Protein AF-A0A2E3WXM1-F1 (afdb_monomer_lite)

Foldseek 3Di:
DLVVVVVVVVVCCVVQVVVVVVLVVVVVVCQVVCVVPVPLVVLLVVLLVQLVVLLVSLVVLVVPCDPPDDPPLSVLSNLLSVLSNLLSVLSNVCSVQVHCCVPVVSVVSPVVSVVSVVVSVVVVVVVVVVSD

Sequence (132 aa):
MASIFGRDQKFTWLLVGGPIICAGLISFLVQFYDDYISLWNIHQTFNFFEGLLWLVVGIVILQLKSRKSVEPIRRIFIPFAISFFIFGVSDFIEMHTGAWYKPWWLFAMKAVCVTSFIYCFRIWWKFEKSNF

Structure (mmCIF, N/CA/C/O backbone):
data_AF-A0A2E3WXM1-F1
#
_entry.id   AF-A0A2E3WXM1-F1
#
loop_
_atom_site.group_PDB
_atom_site.id
_atom_site.type_symbol
_atom_site.label_atom_id
_atom_site.label_alt_id
_atom_site.label_comp_id
_atom_site.label_asym_id
_atom_site.label_entity_id
_atom_site.label_seq_id
_atom_site.pdbx_PDB_ins_code
_atom_site.Cartn_x
_atom_site.Cartn_y
_atom_site.Cartn_z
_atom_site.occupancy
_atom_site.B_iso_or_equiv
_atom_site.auth_seq_id
_atom_site.auth_comp_id
_atom_site.auth_asym_id
_atom_site.auth_atom_id
_atom_site.pdbx_PDB_model_num
ATOM 1 N N . MET A 1 1 ? -17.740 8.790 29.431 1.00 39.00 1 MET A N 1
ATOM 2 C CA . MET A 1 1 ? -16.627 7.963 28.898 1.00 39.00 1 MET A CA 1
ATOM 3 C C . MET A 1 1 ? -16.657 7.759 27.372 1.00 39.00 1 MET A C 1
ATOM 5 O O . MET A 1 1 ? -15.764 7.103 26.860 1.00 39.00 1 MET A O 1
ATOM 9 N N . ALA A 1 2 ? -17.590 8.363 26.619 1.00 41.28 2 ALA A N 1
ATOM 10 C CA . ALA A 1 2 ? -17.634 8.276 25.149 1.00 41.28 2 ALA A CA 1
ATOM 11 C C . ALA A 1 2 ? -16.676 9.250 24.411 1.00 41.28 2 ALA A C 1
ATOM 13 O O . ALA A 1 2 ? -16.393 9.068 23.233 1.00 41.28 2 ALA A O 1
ATOM 14 N N . SER A 1 3 ? -16.132 10.268 25.092 1.00 43.56 3 SER A N 1
ATOM 15 C CA . SER A 1 3 ? -15.366 11.357 24.455 1.00 43.56 3 SER A CA 1
ATOM 16 C C . SER A 1 3 ? -13.879 11.067 24.205 1.00 43.56 3 SER A C 1
ATOM 18 O O . SER A 1 3 ? -13.233 11.798 23.454 1.00 43.56 3 SER A O 1
ATOM 20 N N . ILE A 1 4 ? -13.327 10.014 24.817 1.00 41.44 4 ILE A N 1
ATOM 21 C CA . ILE A 1 4 ? -11.931 9.589 24.609 1.00 41.44 4 ILE A CA 1
ATOM 22 C C . ILE A 1 4 ? -11.849 8.627 23.408 1.00 41.44 4 ILE A C 1
ATOM 24 O O . ILE A 1 4 ? -10.919 8.699 22.613 1.00 41.44 4 ILE A O 1
ATOM 28 N N . PHE A 1 5 ? -12.887 7.808 23.201 1.00 43.66 5 PHE A N 1
ATOM 29 C CA . PHE A 1 5 ? -12.928 6.746 22.187 1.00 43.66 5 PHE A CA 1
ATOM 30 C C . PHE A 1 5 ? -13.016 7.268 20.741 1.00 43.66 5 PHE A C 1
ATOM 32 O O . PHE A 1 5 ? -12.356 6.743 19.846 1.00 43.66 5 PHE A O 1
ATOM 39 N N . GLY A 1 6 ? -13.780 8.344 20.511 1.00 46.66 6 GLY A N 1
ATOM 40 C CA . GLY A 1 6 ? -13.888 8.979 19.190 1.00 46.66 6 GLY A CA 1
ATOM 41 C C . GLY A 1 6 ? -12.638 9.761 18.767 1.00 46.66 6 GLY A C 1
ATOM 42 O O . GLY A 1 6 ? -12.475 10.068 17.588 1.00 46.66 6 GLY A O 1
ATOM 43 N N . ARG A 1 7 ? -11.738 10.082 19.707 1.00 50.19 7 ARG A N 1
ATOM 44 C CA . ARG A 1 7 ? -10.508 10.831 19.420 1.00 50.19 7 ARG A CA 1
ATOM 45 C C . ARG A 1 7 ? -9.421 9.912 18.861 1.00 50.19 7 ARG A C 1
ATOM 47 O O . ARG A 1 7 ? -8.836 10.251 17.840 1.00 50.19 7 ARG A O 1
ATOM 54 N N . ASP A 1 8 ? -9.244 8.725 19.442 1.00 54.53 8 ASP A N 1
ATOM 55 C CA . ASP A 1 8 ? -8.233 7.745 19.013 1.00 54.53 8 ASP A CA 1
ATOM 56 C C . ASP A 1 8 ? -8.534 7.138 17.628 1.00 54.53 8 ASP A C 1
ATOM 58 O O . ASP A 1 8 ? -7.627 6.949 16.816 1.00 54.53 8 ASP A O 1
ATOM 62 N N . GLN A 1 9 ? -9.808 6.879 17.303 1.00 54.78 9 GLN A N 1
ATOM 63 C CA . GLN A 1 9 ? -10.212 6.370 15.981 1.00 54.78 9 GLN A CA 1
ATOM 64 C C . GLN A 1 9 ? -10.012 7.408 14.865 1.00 54.78 9 GLN A C 1
ATOM 66 O O . GLN A 1 9 ? -9.457 7.073 13.816 1.00 54.78 9 GLN A O 1
ATOM 71 N N . LYS A 1 10 ? -10.385 8.674 15.104 1.00 52.91 10 LYS A N 1
ATOM 72 C CA . LYS A 1 10 ? -10.125 9.782 14.168 1.00 52.91 10 LYS A CA 1
ATOM 73 C C . LYS A 1 10 ? -8.630 10.034 13.985 1.00 52.91 10 LYS A C 1
ATOM 75 O O . LYS A 1 10 ? -8.194 10.284 12.867 1.00 52.91 10 LYS A O 1
ATOM 80 N N . PHE A 1 11 ? -7.845 9.910 15.054 1.00 48.06 11 PHE A N 1
ATOM 81 C CA . PHE A 1 11 ? -6.389 10.047 15.014 1.00 48.06 11 PHE A CA 1
ATOM 82 C C . PHE A 1 11 ? -5.731 8.928 14.195 1.00 48.06 11 PHE A C 1
ATOM 84 O O . PHE A 1 11 ? -4.860 9.197 13.377 1.00 48.06 11 PHE A O 1
ATOM 91 N N . THR A 1 12 ? -6.215 7.688 14.325 1.00 56.16 12 THR A N 1
ATOM 92 C CA . THR A 1 12 ? -5.729 6.548 13.527 1.00 56.16 12 THR A CA 1
ATOM 93 C C . THR A 1 12 ? -6.021 6.742 12.031 1.00 56.16 12 THR A C 1
ATOM 95 O O . THR A 1 12 ? -5.171 6.452 11.197 1.00 56.16 12 THR A O 1
ATOM 98 N N . TRP A 1 13 ? -7.181 7.297 11.661 1.00 55.75 13 TRP A N 1
ATOM 99 C CA . TRP A 1 13 ? -7.512 7.594 10.257 1.00 55.75 13 TRP A CA 1
ATOM 100 C C . TRP A 1 13 ? -6.789 8.812 9.681 1.00 55.75 13 TRP A C 1
ATOM 102 O O . TRP A 1 13 ? -6.370 8.773 8.526 1.00 55.75 13 TRP A O 1
ATOM 112 N N . LEU A 1 14 ? -6.615 9.871 10.472 1.00 53.28 14 LEU A N 1
ATOM 113 C CA . LEU A 1 14 ? -5.837 11.046 10.073 1.00 53.28 14 LEU A CA 1
ATOM 114 C C . LEU A 1 14 ? -4.351 10.721 9.894 1.00 53.28 14 LEU A C 1
ATOM 116 O O . LEU A 1 14 ? -3.715 11.298 9.020 1.00 53.28 14 LEU A O 1
ATOM 120 N N . LEU A 1 15 ? -3.810 9.791 10.685 1.00 53.12 15 LEU A N 1
ATOM 121 C CA . LEU A 1 15 ? -2.411 9.373 10.583 1.00 53.12 15 LEU A CA 1
ATOM 122 C C . LEU A 1 15 ? -2.162 8.302 9.522 1.00 53.12 15 LEU A C 1
ATOM 124 O O . LEU A 1 15 ? -1.066 8.244 8.977 1.00 53.12 15 LEU A O 1
ATOM 128 N N . VAL A 1 16 ? -3.147 7.443 9.247 1.00 58.34 16 VAL A N 1
ATOM 129 C CA . VAL A 1 16 ? -2.963 6.278 8.370 1.00 58.34 16 VAL A CA 1
ATOM 130 C C . VAL A 1 16 ? -3.755 6.459 7.077 1.00 58.34 16 VAL A C 1
ATOM 132 O O . VAL A 1 16 ? -3.168 6.542 6.009 1.00 58.34 16 VAL A O 1
ATOM 135 N N . GLY A 1 17 ? -5.079 6.608 7.139 1.00 62.09 17 GLY A N 1
ATOM 136 C CA . GLY A 1 17 ? -5.932 6.626 5.945 1.00 62.09 17 GLY A CA 1
ATOM 137 C C . GLY A 1 17 ? -5.772 7.851 5.036 1.00 62.09 17 GLY A C 1
ATOM 138 O O . GLY A 1 17 ? -5.711 7.693 3.820 1.00 62.09 17 GLY A O 1
ATOM 139 N N . GLY A 1 18 ? -5.678 9.061 5.596 1.00 64.06 18 GLY A N 1
ATOM 140 C CA . GLY A 1 18 ? -5.496 10.292 4.808 1.00 64.06 18 GLY A CA 1
ATOM 141 C C . GLY A 1 18 ? -4.173 10.318 4.026 1.00 64.06 18 GLY A C 1
ATOM 142 O O . GLY A 1 18 ? -4.196 10.458 2.803 1.00 64.06 18 GLY A O 1
ATOM 143 N N . PRO A 1 19 ? -3.025 10.115 4.697 1.00 62.03 19 PRO A N 1
ATOM 144 C CA . PRO A 1 19 ? -1.719 10.047 4.048 1.00 62.03 19 PRO A CA 1
ATOM 145 C C . PRO A 1 19 ? -1.598 8.902 3.039 1.00 62.03 19 PRO A C 1
ATOM 147 O O . PRO A 1 19 ? -0.979 9.096 2.004 1.00 62.03 19 PRO A O 1
ATOM 150 N N . ILE A 1 20 ? -2.230 7.748 3.284 1.00 66.69 20 ILE A N 1
ATOM 151 C CA . ILE A 1 20 ? -2.263 6.612 2.346 1.00 66.69 20 ILE A CA 1
ATOM 152 C C . ILE A 1 20 ? -3.014 6.951 1.060 1.00 66.69 20 ILE A C 1
ATOM 154 O O . ILE A 1 20 ? -2.559 6.589 -0.020 1.00 66.69 20 ILE A O 1
ATOM 158 N N . ILE A 1 21 ? -4.164 7.625 1.154 1.00 66.94 21 ILE A N 1
ATOM 159 C CA . ILE A 1 21 ? -4.946 8.005 -0.031 1.00 66.94 21 ILE A CA 1
ATOM 160 C C . ILE A 1 21 ? -4.183 9.054 -0.842 1.00 66.94 21 ILE A C 1
ATOM 162 O O . ILE A 1 21 ? -4.107 8.939 -2.062 1.00 66.94 21 ILE A O 1
ATOM 166 N N . CYS A 1 22 ? -3.577 10.039 -0.173 1.00 64.88 22 CYS A N 1
ATOM 167 C CA . CYS A 1 22 ? -2.719 11.022 -0.833 1.00 64.88 22 CYS A CA 1
ATOM 168 C C . CYS A 1 22 ? -1.482 10.369 -1.460 1.00 64.88 22 CYS A C 1
ATOM 170 O O . CYS A 1 22 ? -1.176 10.672 -2.606 1.00 64.88 22 CYS A O 1
ATOM 172 N N . ALA A 1 23 ? -0.811 9.455 -0.753 1.00 67.25 23 ALA A N 1
ATOM 173 C CA . ALA A 1 23 ? 0.331 8.711 -1.274 1.00 67.25 23 ALA A CA 1
ATOM 174 C C . ALA A 1 23 ? -0.072 7.877 -2.492 1.00 67.25 23 ALA A C 1
ATOM 176 O O . ALA A 1 23 ? 0.555 8.017 -3.524 1.00 67.25 23 ALA A O 1
ATOM 177 N N . GLY A 1 24 ? -1.174 7.122 -2.429 1.00 69.12 24 GLY A N 1
ATOM 178 C CA . GLY A 1 24 ? -1.652 6.317 -3.556 1.00 69.12 24 GLY A CA 1
ATOM 179 C C . GLY A 1 24 ? -2.095 7.149 -4.765 1.00 69.12 24 GLY A C 1
ATOM 180 O O . GLY A 1 24 ? -1.858 6.750 -5.900 1.00 69.12 24 GLY A O 1
ATOM 181 N N . LEU A 1 25 ? -2.697 8.325 -4.550 1.00 70.62 25 LEU A N 1
ATOM 182 C CA . LEU A 1 25 ? -3.021 9.267 -5.630 1.00 70.62 25 LEU A CA 1
ATOM 183 C C . LEU A 1 25 ? -1.763 9.878 -6.250 1.00 70.62 25 LEU A C 1
ATOM 185 O O . LEU A 1 25 ? -1.683 9.986 -7.469 1.00 70.62 25 LEU A O 1
ATOM 189 N N . ILE A 1 26 ? -0.790 10.268 -5.426 1.00 70.25 26 ILE A N 1
ATOM 190 C CA . ILE A 1 26 ? 0.495 10.795 -5.892 1.00 70.25 26 ILE A CA 1
ATOM 191 C C . ILE A 1 26 ? 1.246 9.714 -6.665 1.00 70.25 26 ILE A C 1
ATOM 193 O O . ILE A 1 26 ? 1.710 9.997 -7.760 1.00 70.25 26 ILE A O 1
ATOM 197 N N . SER A 1 27 ? 1.290 8.483 -6.163 1.00 69.38 27 SER A N 1
ATOM 198 C CA . SER A 1 27 ? 1.862 7.334 -6.859 1.00 69.38 27 SER A CA 1
ATOM 199 C C . SER A 1 27 ? 1.198 7.089 -8.203 1.00 69.38 27 SER A C 1
ATOM 201 O O . SER A 1 27 ? 1.892 6.964 -9.202 1.00 69.38 27 SER A O 1
ATOM 203 N N . PHE A 1 28 ? -0.137 7.107 -8.260 1.00 69.81 28 PHE A N 1
ATOM 204 C CA . PHE A 1 28 ? -0.866 6.911 -9.511 1.00 69.81 28 PHE A CA 1
ATOM 205 C C . PHE A 1 28 ? -0.590 8.031 -10.523 1.00 69.81 28 PHE A C 1
ATOM 207 O O . PHE A 1 28 ? -0.432 7.769 -11.711 1.00 69.81 28 PHE A O 1
ATOM 214 N N . LEU A 1 29 ? -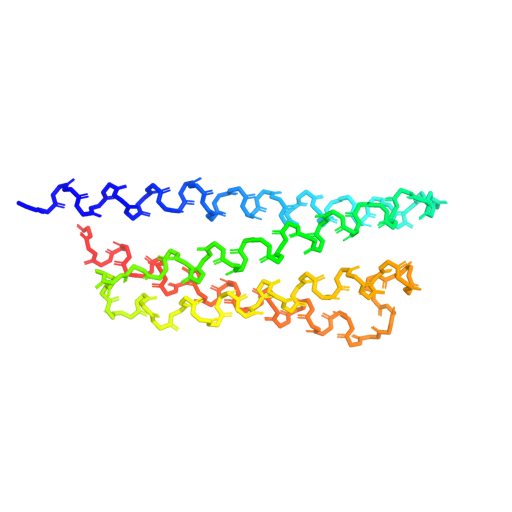0.507 9.284 -10.064 1.00 70.06 29 LEU A N 1
ATOM 215 C CA . LEU A 1 29 ? -0.177 10.429 -10.916 1.00 70.06 29 LEU A CA 1
ATOM 216 C C . LEU A 1 29 ? 1.278 10.397 -11.387 1.00 70.06 29 LEU A C 1
ATOM 218 O O . LEU A 1 29 ? 1.537 10.712 -12.546 1.00 70.06 29 LEU A O 1
ATOM 222 N N . VAL A 1 30 ? 2.210 10.005 -10.515 1.00 68.19 30 VAL A N 1
ATOM 223 C CA . VAL A 1 30 ? 3.621 9.815 -10.865 1.00 68.19 30 VAL A CA 1
ATOM 224 C C . VAL A 1 30 ? 3.744 8.677 -11.872 1.00 68.19 30 VAL A C 1
ATOM 226 O O . VAL A 1 30 ? 4.300 8.908 -12.931 1.00 68.19 30 VAL A O 1
ATOM 229 N N . GLN A 1 31 ? 3.127 7.518 -11.637 1.00 68.19 31 GLN A N 1
ATOM 230 C CA . GLN A 1 31 ? 3.128 6.377 -12.564 1.00 68.19 31 GLN A CA 1
ATOM 231 C C . GLN A 1 31 ? 2.517 6.735 -13.927 1.00 68.19 31 GLN A C 1
ATOM 233 O O . GLN A 1 31 ? 3.086 6.407 -14.966 1.00 68.19 31 GLN A O 1
ATOM 238 N N . PHE A 1 32 ? 1.397 7.464 -13.945 1.00 69.19 32 PHE A N 1
ATOM 239 C CA . PHE A 1 32 ? 0.768 7.915 -15.190 1.00 69.19 32 PHE A CA 1
ATOM 240 C C . PHE A 1 32 ? 1.638 8.918 -15.962 1.00 69.19 32 PHE A C 1
ATOM 242 O O . PHE A 1 32 ? 1.647 8.918 -17.192 1.00 69.19 32 PHE A O 1
ATOM 249 N N . TYR A 1 33 ? 2.362 9.786 -15.253 1.00 67.50 33 TYR A N 1
ATOM 250 C CA . TYR A 1 33 ? 3.251 10.774 -15.862 1.00 67.50 33 TYR A CA 1
ATOM 251 C C . TYR A 1 33 ? 4.563 10.151 -16.355 1.00 67.50 33 TYR A C 1
ATOM 253 O O . TYR A 1 33 ? 5.068 10.508 -17.418 1.00 67.50 33 TYR A O 1
ATOM 261 N N . ASP A 1 34 ? 5.102 9.200 -15.600 1.00 64.69 34 ASP A N 1
ATOM 262 C CA . ASP A 1 34 ? 6.379 8.549 -15.872 1.00 64.69 34 ASP A CA 1
ATOM 263 C C . ASP A 1 34 ? 6.240 7.574 -17.071 1.00 64.69 34 ASP A C 1
ATOM 265 O O . ASP A 1 34 ? 7.179 7.413 -17.847 1.00 64.69 34 ASP A O 1
ATOM 269 N N . ASP A 1 35 ? 5.045 7.030 -17.354 1.00 63.84 35 ASP A N 1
ATOM 270 C CA . ASP A 1 35 ? 4.741 6.324 -18.621 1.00 63.84 35 ASP A CA 1
ATOM 271 C C . ASP A 1 35 ? 4.929 7.217 -19.875 1.00 63.84 35 ASP A C 1
ATOM 273 O O . ASP A 1 35 ? 5.107 6.714 -20.988 1.00 63.84 35 ASP A O 1
ATOM 277 N N . TYR A 1 36 ? 4.907 8.547 -19.718 1.00 66.69 36 TYR A N 1
ATOM 278 C CA . TYR A 1 36 ? 5.046 9.513 -20.814 1.00 66.69 36 TYR A CA 1
ATOM 279 C C . TYR A 1 36 ? 6.498 9.976 -21.039 1.00 66.69 36 TYR A C 1
ATOM 281 O O . TYR A 1 36 ? 6.855 10.395 -22.142 1.00 66.69 36 TYR A O 1
ATOM 289 N N . ILE A 1 37 ? 7.354 9.901 -20.015 1.00 62.88 37 ILE A N 1
ATOM 290 C CA . ILE A 1 37 ? 8.756 10.339 -20.047 1.00 62.88 37 ILE A CA 1
ATOM 291 C C . ILE A 1 37 ? 9.638 9.137 -19.682 1.00 62.88 37 ILE A C 1
ATOM 293 O O . ILE A 1 37 ? 9.665 8.709 -18.540 1.00 62.88 37 ILE A O 1
ATOM 297 N N . SER A 1 38 ? 10.394 8.582 -20.637 1.00 63.03 38 SER A N 1
ATOM 298 C CA . SER A 1 38 ? 11.135 7.317 -20.460 1.00 63.03 38 SER A CA 1
ATOM 299 C C . SER A 1 38 ? 12.400 7.419 -1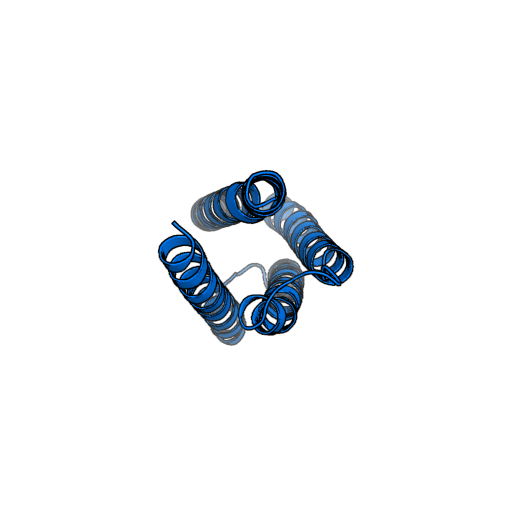9.574 1.00 63.03 38 SER A C 1
ATOM 301 O O . SER A 1 38 ? 13.510 7.092 -20.007 1.00 63.03 38 SER A O 1
ATOM 303 N N . LEU A 1 39 ? 12.277 7.873 -18.327 1.00 68.44 39 LEU A N 1
ATOM 304 C CA . LEU A 1 39 ? 13.374 7.962 -17.357 1.00 68.44 39 LEU A CA 1
ATOM 305 C C . LEU A 1 39 ? 13.443 6.689 -16.504 1.00 68.44 39 LEU A C 1
ATOM 307 O O . LEU A 1 39 ? 13.145 6.685 -15.314 1.00 68.44 39 LEU A O 1
ATOM 311 N N . TRP A 1 40 ? 13.888 5.596 -17.125 1.00 63.66 40 TRP A N 1
ATOM 312 C CA . TRP A 1 40 ? 13.884 4.236 -16.562 1.00 63.66 40 TRP A CA 1
ATOM 313 C C . TRP A 1 40 ? 14.501 4.114 -15.150 1.00 63.66 40 TRP A C 1
ATOM 315 O O . TRP A 1 40 ? 14.002 3.370 -14.311 1.00 63.66 40 TRP A O 1
ATOM 325 N N . ASN A 1 41 ? 15.542 4.897 -14.843 1.00 73.44 41 ASN A N 1
ATOM 326 C CA . ASN A 1 41 ? 16.200 4.885 -13.527 1.00 73.44 41 ASN A CA 1
ATOM 327 C C . ASN A 1 41 ? 15.347 5.512 -12.405 1.00 73.44 41 ASN A C 1
ATOM 329 O O . ASN A 1 41 ? 15.500 5.159 -11.233 1.00 73.44 41 ASN A O 1
ATOM 333 N N . ILE A 1 42 ? 14.465 6.454 -12.751 1.00 76.31 42 ILE A N 1
ATOM 334 C CA . ILE A 1 42 ? 13.589 7.145 -11.796 1.00 76.31 42 ILE A CA 1
ATOM 335 C C . ILE A 1 42 ? 12.417 6.233 -11.435 1.00 76.31 42 ILE A C 1
ATOM 337 O O . ILE A 1 42 ? 12.189 6.012 -10.246 1.00 76.31 42 ILE A O 1
ATOM 341 N N . HIS A 1 43 ? 11.792 5.607 -12.438 1.00 75.38 43 HIS A N 1
ATOM 342 C CA . HIS A 1 43 ? 10.739 4.595 -12.278 1.00 75.38 43 HIS A CA 1
ATOM 343 C C . HIS A 1 43 ? 11.106 3.505 -11.269 1.00 75.38 43 HIS A C 1
ATOM 345 O O . HIS A 1 43 ? 10.363 3.232 -10.330 1.00 75.38 43 HIS A O 1
ATOM 351 N N . GLN A 1 44 ? 12.275 2.878 -11.435 1.00 82.12 44 GLN A N 1
ATOM 352 C CA . GLN A 1 44 ? 12.702 1.782 -10.560 1.00 82.12 44 GLN A CA 1
ATOM 353 C C . GLN A 1 44 ? 12.934 2.239 -9.123 1.00 82.12 44 GLN A C 1
ATOM 355 O O . GLN A 1 44 ? 12.541 1.559 -8.176 1.00 82.12 44 GLN A O 1
ATOM 360 N N . THR A 1 45 ? 13.576 3.398 -8.966 1.00 82.69 45 THR A N 1
ATOM 361 C CA . THR A 1 45 ? 13.873 3.967 -7.651 1.00 82.69 45 THR A CA 1
ATOM 362 C C . THR A 1 45 ? 12.578 4.332 -6.933 1.00 82.69 45 THR A C 1
ATOM 364 O O . THR A 1 45 ? 12.412 3.999 -5.761 1.00 82.69 45 THR A O 1
ATOM 367 N N . PHE A 1 46 ? 11.639 4.962 -7.642 1.00 82.75 46 PHE A N 1
ATOM 368 C CA . PHE A 1 46 ? 10.334 5.326 -7.109 1.00 82.75 46 PHE A CA 1
ATOM 369 C C . PHE A 1 46 ? 9.546 4.086 -6.679 1.00 82.75 46 PHE A C 1
ATOM 371 O O . PHE A 1 46 ? 9.191 3.986 -5.508 1.00 82.75 46 PHE A O 1
ATOM 378 N N . ASN A 1 47 ? 9.387 3.099 -7.567 1.00 85.88 47 ASN A N 1
ATOM 379 C CA . ASN A 1 47 ? 8.667 1.855 -7.276 1.00 85.88 47 ASN A CA 1
ATOM 380 C C . ASN A 1 47 ? 9.298 1.050 -6.125 1.00 85.88 47 ASN A C 1
ATOM 382 O O . ASN A 1 47 ? 8.580 0.445 -5.332 1.00 85.88 47 ASN A O 1
ATOM 386 N N . PHE A 1 48 ? 10.626 1.076 -5.961 1.00 87.19 48 PHE A N 1
ATOM 387 C CA . PHE A 1 48 ? 11.286 0.453 -4.808 1.00 87.19 48 PHE A CA 1
ATOM 388 C C . PHE A 1 48 ? 10.895 1.121 -3.481 1.00 87.19 48 PHE A C 1
ATOM 390 O O . PHE A 1 48 ? 10.547 0.435 -2.514 1.00 87.19 48 PHE A O 1
ATOM 397 N N . PHE A 1 49 ? 10.944 2.457 -3.421 1.00 87.19 49 PHE A N 1
ATOM 398 C CA . PHE A 1 49 ? 10.539 3.200 -2.224 1.00 87.19 49 PHE A CA 1
ATOM 399 C C . PHE A 1 49 ? 9.041 3.078 -1.957 1.00 87.19 49 PHE A C 1
ATOM 401 O O . PHE A 1 49 ? 8.640 2.982 -0.797 1.00 87.19 49 PHE A O 1
ATOM 408 N N . GLU A 1 50 ? 8.230 3.036 -3.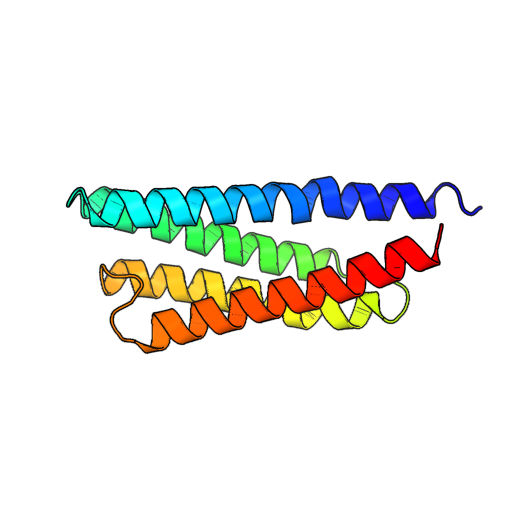010 1.00 86.00 50 GLU A N 1
ATOM 409 C CA . GLU A 1 50 ? 6.792 2.826 -2.913 1.00 86.00 50 GLU A CA 1
ATOM 410 C C . GLU A 1 50 ? 6.475 1.446 -2.335 1.00 86.00 50 GLU A C 1
ATOM 412 O O . GLU A 1 50 ? 5.799 1.339 -1.310 1.00 86.00 50 GLU A O 1
ATOM 417 N N . GLY A 1 51 ? 7.070 0.394 -2.901 1.00 88.88 51 GLY A N 1
ATOM 418 C CA . GLY A 1 51 ? 6.924 -0.969 -2.407 1.00 88.88 51 GLY A CA 1
ATOM 419 C C . GLY A 1 51 ? 7.310 -1.087 -0.933 1.00 88.88 51 GLY A C 1
ATOM 420 O O . GLY A 1 51 ? 6.566 -1.656 -0.128 1.00 88.88 51 GLY A O 1
ATOM 421 N N . LEU A 1 52 ? 8.433 -0.474 -0.542 1.00 90.31 52 LEU A N 1
ATOM 422 C CA . LEU A 1 52 ? 8.879 -0.442 0.851 1.00 90.31 52 LEU A CA 1
ATOM 423 C C . LEU A 1 52 ? 7.893 0.303 1.762 1.00 90.31 52 LEU A C 1
ATOM 425 O O . LEU A 1 52 ? 7.583 -0.183 2.853 1.00 90.31 52 LEU A O 1
ATOM 429 N N . LEU A 1 53 ? 7.378 1.453 1.322 1.00 87.44 53 LEU A N 1
ATOM 430 C CA . LEU A 1 53 ? 6.378 2.227 2.056 1.00 87.44 53 LEU A CA 1
ATOM 431 C C . LEU A 1 53 ? 5.126 1.383 2.321 1.00 87.44 53 LEU A C 1
ATOM 433 O O . LEU A 1 53 ? 4.668 1.311 3.464 1.00 87.44 53 LEU A O 1
ATOM 437 N N . TRP A 1 54 ? 4.600 0.701 1.304 1.00 88.00 54 TRP A N 1
ATOM 438 C CA . TRP A 1 54 ? 3.394 -0.117 1.444 1.00 88.00 54 TRP A CA 1
ATOM 439 C C . TRP A 1 54 ? 3.598 -1.320 2.361 1.00 88.00 54 TRP A C 1
ATOM 441 O O . TRP A 1 54 ? 2.726 -1.614 3.183 1.00 88.00 54 TRP A O 1
ATOM 451 N N . LEU A 1 55 ? 4.766 -1.967 2.314 1.00 89.88 55 LEU A N 1
ATOM 452 C CA . LEU A 1 55 ? 5.114 -3.013 3.278 1.00 89.88 55 LEU A CA 1
ATOM 453 C C . LEU A 1 55 ? 5.129 -2.480 4.716 1.00 89.88 55 LEU A C 1
ATOM 455 O O . LEU A 1 55 ? 4.541 -3.097 5.608 1.00 89.88 55 LEU A O 1
ATOM 459 N N . VAL A 1 56 ? 5.765 -1.327 4.949 1.00 89.06 56 VAL A N 1
ATOM 460 C CA . VAL A 1 56 ? 5.821 -0.695 6.277 1.00 89.06 56 VAL A CA 1
ATOM 461 C C . VAL A 1 56 ? 4.417 -0.345 6.764 1.00 89.06 56 VAL A C 1
ATOM 463 O O . VAL A 1 56 ? 4.079 -0.654 7.906 1.00 89.06 56 VAL A O 1
ATOM 466 N N . VAL A 1 57 ? 3.567 0.217 5.903 1.00 85.50 57 VAL A N 1
ATOM 467 C CA . VAL A 1 57 ? 2.159 0.500 6.218 1.00 85.50 57 VAL A CA 1
ATOM 468 C C . VAL A 1 57 ? 1.412 -0.777 6.611 1.00 85.50 57 VAL A C 1
ATOM 470 O O . VAL A 1 57 ? 0.724 -0.789 7.633 1.00 85.50 57 VAL A O 1
ATOM 473 N N . GLY A 1 58 ? 1.586 -1.874 5.867 1.00 85.81 58 GLY A N 1
ATOM 474 C CA . GLY A 1 58 ? 1.002 -3.176 6.199 1.00 85.81 58 GLY A CA 1
ATOM 475 C C . GLY A 1 58 ? 1.425 -3.680 7.584 1.00 85.81 58 GLY A C 1
ATOM 476 O O . GLY A 1 58 ? 0.577 -4.101 8.377 1.00 85.81 58 GLY A O 1
ATOM 477 N N . ILE A 1 59 ? 2.716 -3.573 7.918 1.00 86.81 59 ILE A N 1
ATOM 478 C CA . ILE A 1 59 ? 3.257 -3.931 9.242 1.00 86.81 59 ILE A CA 1
ATOM 479 C C . ILE A 1 59 ? 2.656 -3.044 10.334 1.00 86.81 59 ILE A C 1
ATOM 481 O O . ILE A 1 59 ? 2.185 -3.557 11.351 1.00 86.81 59 ILE A O 1
ATOM 485 N N . VAL A 1 60 ? 2.634 -1.728 10.122 1.00 84.38 60 VAL A N 1
ATOM 486 C CA . VAL A 1 60 ? 2.071 -0.764 11.073 1.00 84.38 60 VAL A CA 1
ATOM 487 C C . VAL A 1 60 ? 0.598 -1.073 11.325 1.00 84.38 60 VAL A C 1
ATOM 489 O O . VAL A 1 60 ? 0.196 -1.143 12.479 1.00 84.38 60 VAL A O 1
ATOM 492 N N . ILE A 1 61 ? -0.202 -1.370 10.297 1.00 81.56 61 ILE A N 1
ATOM 493 C CA . ILE A 1 61 ? -1.614 -1.764 10.457 1.00 81.56 61 ILE A CA 1
ATOM 494 C C . ILE A 1 61 ? -1.745 -3.045 11.296 1.00 81.56 61 ILE A C 1
ATOM 496 O O . ILE A 1 61 ? -2.608 -3.116 12.175 1.00 81.56 61 ILE A O 1
ATOM 500 N N . LEU A 1 62 ? -0.889 -4.050 11.078 1.00 81.12 62 LEU A N 1
ATOM 501 C CA . LEU A 1 62 ? -0.894 -5.280 11.881 1.00 81.12 62 LEU A CA 1
ATOM 502 C C . LEU A 1 62 ? -0.505 -5.034 13.343 1.00 81.12 62 LEU A C 1
ATOM 504 O O . LEU A 1 62 ? -1.078 -5.662 14.235 1.00 81.12 62 LEU A O 1
ATOM 508 N N . GLN A 1 63 ? 0.435 -4.128 13.605 1.00 78.38 63 GLN A N 1
ATOM 509 C CA . GLN A 1 63 ? 0.847 -3.751 14.961 1.00 78.38 63 GLN A CA 1
ATOM 510 C C . GLN A 1 63 ? -0.202 -2.877 15.657 1.00 78.38 63 GLN A C 1
ATOM 512 O O . GLN A 1 63 ? -0.486 -3.063 16.840 1.00 78.38 63 GLN A O 1
ATOM 517 N N . LEU A 1 64 ? -0.848 -1.990 14.900 1.00 72.75 64 LEU A N 1
ATOM 518 C CA . LEU A 1 64 ? -1.982 -1.171 15.321 1.00 72.75 64 LEU A CA 1
ATOM 519 C C . LEU A 1 64 ? -3.274 -1.973 15.465 1.00 72.75 64 LEU A C 1
ATOM 521 O O . LEU A 1 64 ? -4.302 -1.363 15.763 1.00 72.75 64 LEU A O 1
ATOM 525 N N . LYS A 1 65 ? -3.249 -3.306 15.282 1.00 63.22 65 LYS A N 1
ATOM 526 C CA . LYS A 1 65 ? -4.363 -4.217 15.579 1.00 63.22 65 LYS A CA 1
ATOM 527 C C . LYS A 1 65 ? -4.764 -4.031 17.037 1.00 63.22 65 LYS A C 1
ATOM 529 O O . LYS A 1 65 ? -4.295 -4.708 17.954 1.00 63.22 65 LYS A O 1
ATOM 534 N N . SER A 1 66 ? -5.630 -3.051 17.239 1.00 55.34 66 SER A N 1
ATOM 535 C CA . SER A 1 66 ? -5.947 -2.545 18.550 1.00 55.34 66 SER A CA 1
ATOM 536 C C . SER A 1 66 ? -6.723 -3.634 19.257 1.00 55.34 66 SER A C 1
ATOM 538 O O . SER A 1 66 ? -7.792 -4.066 18.820 1.00 55.34 66 SER A O 1
ATOM 540 N N . ARG A 1 67 ? -6.187 -4.079 20.396 1.00 53.47 67 ARG A N 1
ATOM 541 C CA . ARG A 1 67 ? -6.864 -5.016 21.301 1.00 53.47 67 ARG A CA 1
ATOM 542 C C . ARG A 1 67 ? -8.208 -4.464 21.820 1.00 53.47 67 ARG A C 1
ATOM 544 O O . ARG A 1 67 ? -8.908 -5.182 22.524 1.00 53.47 67 ARG A O 1
ATOM 551 N N . LYS A 1 68 ? -8.571 -3.223 21.460 1.00 54.56 68 LYS A N 1
ATOM 552 C CA . LYS A 1 68 ? -9.799 -2.508 21.828 1.00 54.56 68 LYS A CA 1
ATOM 553 C C . LYS A 1 68 ? -10.738 -2.203 20.645 1.00 54.56 68 LYS A C 1
ATOM 555 O O . LYS A 1 68 ? -11.739 -1.523 20.849 1.00 54.56 68 LYS A O 1
ATOM 560 N N . SER A 1 69 ? -10.451 -2.668 19.423 1.00 58.06 69 SER A N 1
ATOM 561 C CA . SER A 1 69 ? -11.355 -2.470 18.277 1.00 58.06 69 SER A CA 1
ATOM 562 C C . SER A 1 69 ? -12.634 -3.294 18.421 1.00 58.06 69 SER A C 1
ATOM 564 O O . SER A 1 69 ? -12.577 -4.505 18.646 1.00 58.06 69 SER A O 1
ATOM 566 N N . VAL A 1 70 ? -13.780 -2.641 18.231 1.00 66.88 70 VAL A N 1
ATOM 567 C CA . VAL A 1 70 ? -15.100 -3.279 18.211 1.00 66.88 70 VAL A CA 1
ATOM 568 C C . VAL A 1 70 ? -15.252 -4.097 16.920 1.00 66.88 70 VAL A C 1
ATOM 570 O O . VAL A 1 70 ? -14.786 -3.690 15.850 1.00 66.88 70 VAL A O 1
ATOM 573 N N . GLU A 1 71 ? -15.888 -5.265 16.996 1.00 68.19 71 GLU A N 1
ATOM 574 C CA . GLU A 1 71 ? -16.439 -5.924 15.803 1.00 68.19 71 GLU A CA 1
ATOM 575 C C . GLU A 1 71 ? -17.465 -4.965 15.172 1.00 68.19 71 GLU A C 1
ATOM 577 O O . GLU A 1 71 ? -18.294 -4.448 15.923 1.00 68.19 71 GLU A O 1
ATOM 582 N N . PRO A 1 72 ? -17.426 -4.637 13.860 1.00 70.56 72 PRO A N 1
ATOM 583 C CA . PRO A 1 72 ? -16.794 -5.319 12.717 1.00 70.56 72 PRO A CA 1
ATOM 584 C C . PRO A 1 72 ? -15.435 -4.755 12.255 1.00 70.56 72 PRO A C 1
ATOM 586 O O . PRO A 1 72 ? -14.805 -5.325 11.361 1.00 70.56 72 PRO A O 1
ATOM 589 N N . ILE A 1 73 ? -14.956 -3.650 12.837 1.00 71.94 73 ILE A N 1
ATOM 590 C CA . ILE A 1 73 ? -13.705 -2.991 12.419 1.00 71.94 73 ILE A CA 1
ATOM 591 C C . ILE A 1 73 ? -12.508 -3.933 12.578 1.00 71.94 73 ILE A C 1
ATOM 593 O O . ILE A 1 73 ? -11.613 -3.965 11.741 1.00 71.94 73 ILE A O 1
ATOM 597 N N . ARG A 1 74 ? -12.494 -4.771 13.614 1.00 74.06 74 ARG A N 1
ATOM 598 C CA . ARG A 1 74 ? -11.400 -5.725 13.838 1.00 74.06 74 ARG A CA 1
ATOM 599 C C . ARG A 1 74 ? -11.208 -6.722 12.682 1.00 74.06 74 ARG A C 1
ATOM 601 O O . ARG A 1 74 ? -10.075 -7.134 12.429 1.00 74.06 74 ARG A O 1
ATOM 608 N N . ARG A 1 75 ? -12.281 -7.083 11.966 1.00 78.00 75 ARG A N 1
ATOM 609 C CA . ARG A 1 75 ? -12.239 -8.031 10.836 1.00 78.00 75 ARG A CA 1
ATOM 610 C C . ARG A 1 75 ? -11.645 -7.437 9.566 1.00 78.00 75 ARG A C 1
ATOM 612 O O . ARG A 1 75 ? -11.158 -8.203 8.743 1.00 78.00 75 ARG A O 1
ATOM 619 N N . ILE A 1 76 ? -11.641 -6.110 9.414 1.00 81.06 76 ILE A N 1
ATOM 620 C CA . ILE A 1 76 ? -11.098 -5.461 8.211 1.00 81.06 76 ILE A CA 1
ATOM 621 C C . ILE A 1 76 ? -9.585 -5.211 8.286 1.00 81.06 76 ILE A C 1
ATOM 623 O O . ILE A 1 76 ? -8.952 -5.091 7.249 1.00 81.06 76 ILE A O 1
ATOM 627 N N . PHE A 1 77 ? -8.963 -5.225 9.473 1.00 81.88 77 PHE A N 1
ATOM 628 C CA . PHE A 1 77 ? -7.518 -4.963 9.625 1.00 81.88 77 PHE A CA 1
ATOM 629 C C . PHE A 1 77 ? -6.626 -5.964 8.884 1.00 81.88 77 PHE A C 1
ATOM 631 O O . PHE A 1 77 ? -5.654 -5.573 8.246 1.00 81.88 77 PHE A O 1
ATOM 638 N N . ILE A 1 78 ? -6.945 -7.257 8.980 1.00 85.19 78 ILE A N 1
ATOM 639 C CA . ILE A 1 78 ? -6.164 -8.324 8.340 1.00 85.19 78 ILE A CA 1
ATOM 640 C C . ILE A 1 78 ? -6.229 -8.224 6.808 1.00 85.19 78 ILE A C 1
ATOM 642 O O . ILE A 1 78 ? -5.164 -8.124 6.201 1.00 85.19 78 ILE A O 1
ATOM 646 N N . PRO A 1 79 ? -7.414 -8.213 6.160 1.00 86.88 79 PRO A N 1
ATOM 647 C CA . PRO A 1 79 ? -7.474 -8.084 4.706 1.00 86.88 79 PRO A CA 1
ATOM 648 C C . PRO A 1 79 ? -6.893 -6.750 4.222 1.00 86.88 79 PRO A C 1
ATOM 650 O O . PRO A 1 79 ? -6.244 -6.725 3.179 1.00 86.88 79 PRO A O 1
ATOM 653 N N . PHE A 1 80 ? -7.035 -5.667 4.994 1.00 85.62 80 PHE A N 1
ATOM 654 C CA . PHE A 1 80 ? -6.445 -4.370 4.664 1.00 85.62 80 PHE A CA 1
ATOM 655 C C . PHE A 1 80 ? -4.911 -4.418 4.677 1.00 85.62 80 PHE A C 1
ATOM 657 O O . PHE A 1 80 ? -4.285 -4.048 3.688 1.00 85.62 80 PHE A O 1
ATOM 664 N N . ALA A 1 81 ? -4.300 -4.969 5.731 1.00 87.75 81 ALA A N 1
ATOM 665 C CA . ALA A 1 81 ? -2.851 -5.156 5.795 1.00 87.75 81 ALA A CA 1
ATOM 666 C C . ALA A 1 81 ? -2.333 -6.074 4.681 1.00 87.75 81 ALA A C 1
ATOM 668 O O . ALA A 1 81 ? -1.368 -5.727 4.009 1.00 87.75 81 ALA A O 1
ATOM 669 N N . ILE A 1 82 ? -2.993 -7.215 4.444 1.00 90.31 82 ILE A N 1
ATOM 670 C CA . ILE A 1 82 ? -2.636 -8.137 3.353 1.00 90.31 82 ILE A CA 1
ATOM 671 C C . ILE A 1 82 ? -2.670 -7.415 2.004 1.00 90.31 82 ILE A C 1
ATOM 673 O O . ILE A 1 82 ? -1.775 -7.606 1.189 1.00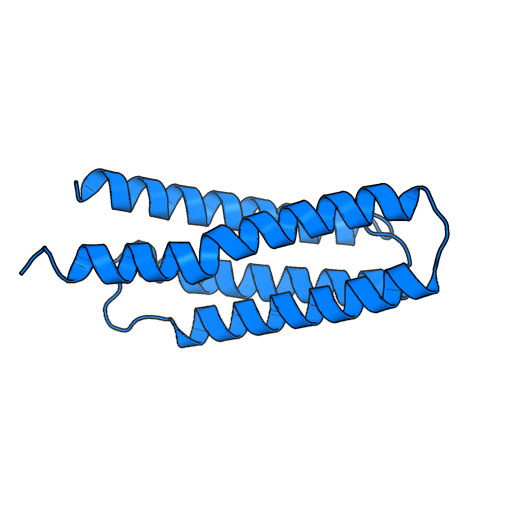 90.31 82 ILE A O 1
ATOM 677 N N . SER A 1 83 ? -3.661 -6.550 1.781 1.00 90.69 83 SER A N 1
ATOM 678 C CA . SER A 1 83 ? -3.768 -5.788 0.534 1.00 90.69 83 SER A CA 1
ATOM 679 C C . SER A 1 83 ? -2.594 -4.819 0.357 1.00 90.69 83 SER A C 1
ATOM 681 O O . SER A 1 83 ? -2.075 -4.718 -0.747 1.00 90.69 83 SER A O 1
ATOM 683 N N . PHE A 1 84 ? -2.098 -4.189 1.430 1.00 89.38 84 PHE A N 1
ATOM 684 C CA . PHE A 1 84 ? -0.860 -3.394 1.379 1.00 89.38 84 PHE A CA 1
ATOM 685 C C . PHE A 1 84 ? 0.379 -4.227 1.065 1.00 89.38 84 PHE A C 1
ATOM 687 O O . PHE A 1 84 ? 1.203 -3.804 0.261 1.00 89.38 84 PHE A O 1
ATOM 694 N N . PHE A 1 85 ? 0.498 -5.423 1.647 1.00 91.56 85 PHE A N 1
ATOM 695 C CA . PHE A 1 85 ? 1.600 -6.330 1.320 1.00 91.56 85 PHE A CA 1
ATOM 696 C C . PHE A 1 85 ? 1.584 -6.731 -0.155 1.00 91.56 85 PHE A C 1
ATOM 698 O O . PHE A 1 85 ? 2.609 -6.653 -0.824 1.00 91.56 85 PHE A O 1
ATOM 705 N N . ILE A 1 86 ? 0.419 -7.127 -0.670 1.00 91.69 86 ILE A N 1
ATOM 706 C CA . ILE A 1 86 ? 0.251 -7.512 -2.076 1.00 91.69 86 ILE A CA 1
ATOM 707 C C . ILE A 1 86 ? 0.533 -6.320 -2.998 1.00 91.69 86 ILE A C 1
ATOM 709 O O . ILE A 1 86 ? 1.173 -6.498 -4.031 1.00 91.69 86 ILE A O 1
ATOM 713 N N . PHE A 1 87 ? 0.104 -5.114 -2.615 1.00 90.44 87 PHE A N 1
ATOM 714 C CA . PHE A 1 87 ? 0.362 -3.899 -3.385 1.00 90.44 87 PHE A CA 1
ATOM 715 C C . PHE A 1 87 ? 1.861 -3.569 -3.431 1.00 90.44 87 PHE A C 1
ATOM 717 O O . PHE A 1 87 ? 2.416 -3.454 -4.518 1.00 90.44 87 PHE A O 1
ATOM 724 N N . GLY A 1 88 ? 2.557 -3.575 -2.289 1.00 89.69 88 GLY A N 1
ATOM 725 C CA . GLY A 1 88 ? 4.002 -3.326 -2.266 1.00 89.69 88 GLY A CA 1
ATOM 726 C C . GLY A 1 88 ? 4.823 -4.394 -2.999 1.00 89.69 88 GLY A C 1
ATOM 727 O O . GLY A 1 88 ? 5.809 -4.084 -3.661 1.00 89.69 88 GLY A O 1
ATOM 728 N N . VAL A 1 89 ? 4.388 -5.659 -2.960 1.00 90.94 89 VAL A N 1
ATOM 729 C CA . VAL A 1 89 ? 4.978 -6.730 -3.783 1.00 90.94 89 VAL A CA 1
ATOM 730 C C . VAL A 1 89 ? 4.752 -6.476 -5.276 1.00 90.94 89 VAL A C 1
ATOM 732 O O . VAL A 1 89 ? 5.645 -6.754 -6.075 1.00 90.94 89 VAL A O 1
ATOM 735 N N . SER A 1 90 ? 3.597 -5.928 -5.665 1.00 89.75 90 SER A N 1
ATOM 736 C CA . SER A 1 90 ? 3.334 -5.581 -7.065 1.00 89.75 90 SER A CA 1
ATOM 737 C C . SER A 1 90 ? 4.264 -4.477 -7.580 1.00 89.75 90 SER A C 1
ATOM 739 O O . SER A 1 90 ? 4.714 -4.577 -8.718 1.00 89.75 90 SER A O 1
ATOM 741 N N . ASP A 1 91 ? 4.656 -3.518 -6.734 1.00 88.25 91 ASP A N 1
ATOM 742 C CA . ASP A 1 91 ? 5.593 -2.446 -7.109 1.00 88.25 91 ASP A CA 1
ATOM 743 C C . ASP A 1 91 ? 7.036 -2.961 -7.258 1.00 88.25 91 ASP A C 1
ATOM 745 O O . ASP A 1 91 ? 7.760 -2.563 -8.172 1.00 88.25 91 ASP A O 1
ATOM 749 N N . PHE A 1 92 ? 7.454 -3.937 -6.443 1.00 89.19 92 PHE A N 1
ATOM 750 C CA . PHE A 1 92 ? 8.738 -4.617 -6.663 1.00 89.19 92 PHE A CA 1
ATOM 751 C C . PHE A 1 92 ? 8.757 -5.446 -7.943 1.00 89.19 92 PHE A C 1
ATOM 753 O O . PHE A 1 92 ? 9.798 -5.611 -8.564 1.00 89.19 92 PHE A O 1
ATOM 760 N N . ILE A 1 93 ? 7.628 -5.996 -8.368 1.00 88.69 93 ILE A N 1
ATOM 761 C CA . ILE A 1 93 ? 7.574 -6.685 -9.658 1.00 88.69 93 ILE A CA 1
ATOM 762 C C . ILE A 1 93 ? 7.630 -5.643 -10.782 1.00 88.69 93 ILE A C 1
ATOM 764 O O . ILE A 1 93 ? 8.351 -5.844 -11.759 1.00 88.69 93 ILE A O 1
ATOM 768 N N . GLU A 1 94 ? 6.942 -4.513 -10.618 1.00 86.12 94 GLU A N 1
ATOM 769 C CA . GLU A 1 94 ? 6.951 -3.398 -11.566 1.00 86.12 94 GLU A CA 1
ATOM 770 C C . GLU A 1 94 ? 8.363 -2.853 -11.819 1.00 86.12 94 GLU A C 1
ATOM 772 O O . GLU A 1 94 ? 8.719 -2.589 -12.968 1.00 86.12 94 GLU A O 1
ATOM 777 N N . MET A 1 95 ? 9.222 -2.791 -10.793 1.00 85.62 95 MET A N 1
ATOM 778 C CA . MET A 1 95 ? 10.622 -2.365 -10.960 1.00 85.62 95 MET A CA 1
ATOM 779 C C . MET A 1 95 ? 11.424 -3.271 -11.913 1.00 85.62 95 MET A C 1
ATOM 781 O O . MET A 1 95 ? 12.422 -2.837 -12.493 1.00 85.62 95 MET A O 1
ATOM 785 N N . HIS A 1 96 ? 11.007 -4.531 -12.074 1.00 83.38 96 HIS A N 1
ATOM 786 C CA . HIS A 1 96 ? 11.645 -5.504 -12.960 1.00 83.38 96 HIS A CA 1
ATOM 787 C C . HIS A 1 96 ? 10.979 -5.590 -14.331 1.00 83.38 96 HIS A C 1
ATOM 789 O O . HIS A 1 96 ? 11.658 -5.862 -15.321 1.00 83.38 96 HIS A O 1
ATOM 795 N N . THR A 1 97 ? 9.664 -5.385 -14.406 1.00 84.25 97 THR A N 1
ATOM 796 C CA . THR A 1 97 ? 8.916 -5.460 -15.668 1.00 84.25 97 THR A CA 1
ATOM 797 C C . THR A 1 97 ? 8.913 -4.138 -16.427 1.00 84.25 97 THR A C 1
ATOM 799 O O . THR A 1 97 ? 8.703 -4.140 -17.640 1.00 84.25 97 THR A O 1
ATOM 802 N N . GLY A 1 98 ? 9.159 -3.023 -15.733 1.00 78.06 98 GLY A N 1
ATOM 803 C CA . GLY A 1 98 ? 9.174 -1.674 -16.297 1.00 78.06 98 GLY A CA 1
ATOM 804 C C . GLY A 1 98 ? 7.803 -1.194 -16.771 1.00 78.06 98 GLY A C 1
ATOM 805 O O . GLY A 1 98 ? 7.735 -0.256 -17.558 1.00 78.06 98 GLY A O 1
ATOM 806 N N . ALA A 1 99 ? 6.724 -1.870 -16.366 1.00 79.19 99 ALA A N 1
ATOM 807 C CA . ALA A 1 99 ? 5.361 -1.523 -16.745 1.00 79.19 99 ALA A CA 1
ATOM 808 C C . ALA A 1 99 ? 4.354 -2.035 -15.710 1.00 79.19 99 ALA A C 1
ATOM 810 O O . ALA A 1 99 ? 4.320 -3.227 -15.395 1.00 79.19 99 ALA A O 1
ATOM 811 N N . TRP A 1 100 ? 3.457 -1.153 -15.273 1.00 75.38 100 TRP A N 1
ATOM 812 C CA . TRP A 1 100 ? 2.397 -1.447 -14.300 1.00 75.38 100 TRP A CA 1
ATOM 813 C C . TRP A 1 100 ? 1.316 -2.415 -14.824 1.00 75.38 100 TRP A C 1
ATOM 815 O O . TRP A 1 100 ? 0.599 -3.044 -14.045 1.00 75.38 100 TRP A O 1
ATOM 825 N N . TYR A 1 101 ? 1.191 -2.558 -16.149 1.00 74.50 101 TYR A N 1
ATOM 826 C CA . TYR A 1 101 ? 0.173 -3.385 -16.817 1.00 74.50 101 TYR A CA 1
ATOM 827 C C . TYR A 1 101 ? 0.735 -4.635 -17.513 1.00 74.50 101 TYR A C 1
ATOM 829 O O . TYR A 1 101 ? -0.039 -5.474 -17.986 1.00 74.50 101 TYR A O 1
ATOM 837 N N . LYS A 1 102 ? 2.066 -4.781 -17.605 1.00 78.56 102 LYS A N 1
ATOM 838 C CA . LYS A 1 102 ? 2.719 -5.957 -18.198 1.00 78.56 102 LYS A CA 1
ATOM 839 C C . LYS A 1 102 ? 3.569 -6.665 -17.155 1.00 78.56 102 LYS A C 1
ATOM 841 O O . LYS A 1 102 ? 4.522 -6.075 -16.660 1.00 78.56 102 LYS A O 1
ATOM 846 N N . PRO A 1 103 ? 3.321 -7.956 -16.911 1.00 83.94 103 PRO A N 1
ATOM 847 C CA . PRO A 1 103 ? 2.215 -8.791 -17.408 1.00 83.94 103 PRO A CA 1
ATOM 848 C C . PRO A 1 103 ? 0.840 -8.395 -16.824 1.00 83.94 103 PRO A C 1
ATOM 850 O O . PRO A 1 103 ? 0.762 -7.835 -15.738 1.00 83.94 103 PRO A O 1
ATOM 853 N N . TRP A 1 104 ? -0.255 -8.735 -17.519 1.00 87.19 104 TRP A N 1
ATOM 854 C CA . TRP A 1 104 ? -1.632 -8.305 -17.184 1.00 87.19 104 TRP A CA 1
ATOM 855 C C . TRP A 1 104 ? -2.092 -8.642 -15.755 1.00 87.19 104 TRP A C 1
ATOM 857 O O . TRP A 1 104 ? -3.005 -8.011 -15.223 1.00 87.19 104 TRP A O 1
ATOM 867 N N . TRP A 1 105 ? -1.470 -9.633 -15.116 1.00 86.31 105 TRP A N 1
ATOM 868 C CA . TRP A 1 105 ? -1.789 -9.999 -13.743 1.00 86.31 105 TRP A CA 1
ATOM 869 C C . TRP A 1 105 ? -1.354 -8.938 -12.726 1.00 86.31 105 TRP A C 1
ATOM 871 O O . TRP A 1 105 ? -1.972 -8.859 -11.669 1.00 86.31 105 TRP A O 1
ATOM 881 N N . LEU A 1 106 ? -0.364 -8.089 -13.035 1.00 85.69 106 LEU A N 1
ATOM 882 C CA . LEU A 1 106 ? -0.001 -6.945 -12.187 1.00 85.69 106 LEU A CA 1
ATOM 883 C C . LEU A 1 106 ? -1.184 -5.996 -12.032 1.00 85.69 106 LEU A C 1
ATOM 885 O O . LEU A 1 106 ? -1.562 -5.634 -10.918 1.00 85.69 106 LEU A O 1
ATOM 889 N N . PHE A 1 107 ? -1.835 -5.687 -13.153 1.00 85.50 107 PHE A N 1
ATOM 890 C CA . PHE A 1 107 ? -3.052 -4.892 -13.156 1.00 85.50 107 PHE A CA 1
ATOM 891 C C . PHE A 1 107 ? -4.154 -5.548 -12.317 1.00 85.50 107 PHE A C 1
ATOM 893 O O . PHE A 1 107 ? -4.790 -4.883 -11.501 1.00 85.50 107 PHE A O 1
ATOM 900 N N . ALA A 1 108 ? -4.348 -6.864 -12.460 1.00 87.94 108 ALA A N 1
ATOM 901 C CA . ALA A 1 108 ? -5.328 -7.598 -11.663 1.00 87.94 108 ALA A CA 1
ATOM 902 C C . ALA A 1 108 ? -5.015 -7.544 -10.155 1.00 87.94 108 ALA A C 1
ATOM 904 O O . ALA A 1 108 ? -5.926 -7.329 -9.356 1.00 87.94 108 ALA A O 1
ATOM 905 N N . MET A 1 109 ? -3.745 -7.677 -9.753 1.00 87.06 109 MET A N 1
ATOM 906 C CA . MET A 1 109 ? -3.328 -7.565 -8.349 1.00 87.06 109 MET A CA 1
ATOM 907 C C . MET A 1 109 ? -3.622 -6.173 -7.790 1.00 87.06 109 MET A C 1
ATOM 909 O O . MET A 1 109 ? -4.265 -6.064 -6.743 1.00 87.06 109 MET A O 1
ATOM 913 N N . LYS A 1 110 ? -3.239 -5.112 -8.512 1.00 86.06 110 LYS A N 1
ATOM 914 C CA . LYS A 1 110 ? -3.520 -3.731 -8.094 1.00 86.06 110 LYS A CA 1
ATOM 915 C C . LYS A 1 110 ? -5.027 -3.467 -8.016 1.00 86.06 110 LYS A C 1
ATOM 917 O O . LYS A 1 110 ? -5.495 -2.907 -7.025 1.00 86.06 110 LYS A O 1
ATOM 922 N N . ALA A 1 111 ? -5.810 -3.946 -8.986 1.00 87.25 111 ALA A N 1
ATOM 923 C CA . ALA A 1 111 ? -7.268 -3.825 -8.974 1.00 87.25 111 ALA A CA 1
ATOM 924 C C . ALA A 1 111 ? -7.899 -4.521 -7.755 1.00 87.25 111 ALA A C 1
ATOM 926 O O . ALA A 1 111 ? -8.726 -3.925 -7.061 1.00 87.25 111 ALA A O 1
ATOM 927 N N . VAL A 1 112 ? -7.473 -5.748 -7.437 1.00 89.62 112 VAL A N 1
ATOM 928 C CA . VAL A 1 112 ? -7.936 -6.478 -6.246 1.00 89.62 112 VAL A CA 1
ATOM 929 C C . VAL A 1 112 ? -7.600 -5.704 -4.968 1.00 89.62 112 VAL A C 1
ATOM 931 O O . VAL A 1 112 ? -8.487 -5.510 -4.133 1.00 89.62 112 VAL A O 1
ATOM 934 N N . CYS A 1 113 ? -6.380 -5.181 -4.831 1.00 88.75 113 CYS A N 1
ATOM 935 C CA . CYS A 1 113 ? -5.998 -4.372 -3.671 1.00 88.75 113 CYS A CA 1
ATOM 936 C C . CYS A 1 113 ? -6.863 -3.113 -3.529 1.00 88.75 113 CYS A C 1
ATOM 938 O O . CYS A 1 113 ? -7.404 -2.859 -2.452 1.00 88.75 113 CYS A O 1
ATOM 940 N N . VAL A 1 114 ? -7.078 -2.369 -4.618 1.00 85.31 114 VAL A N 1
ATOM 941 C CA . VAL A 1 114 ? -7.929 -1.168 -4.613 1.00 85.31 114 VAL A CA 1
ATOM 942 C C . VAL A 1 114 ? -9.367 -1.511 -4.215 1.00 85.31 114 VAL A C 1
ATOM 944 O O . VAL A 1 114 ? -9.956 -0.823 -3.379 1.00 85.31 114 VAL A O 1
ATOM 947 N N . THR A 1 115 ? -9.937 -2.604 -4.735 1.00 87.69 115 THR A N 1
ATOM 948 C CA . THR A 1 115 ? -11.292 -3.026 -4.333 1.00 87.69 115 THR A CA 1
ATOM 949 C C . THR A 1 115 ? -11.377 -3.391 -2.849 1.00 87.69 115 THR A C 1
ATOM 951 O O . THR A 1 115 ? -12.349 -3.028 -2.181 1.00 87.69 115 THR A O 1
ATOM 954 N N . SER A 1 116 ? -10.339 -4.030 -2.304 1.00 87.06 116 SER A N 1
ATOM 955 C CA . SER A 1 116 ? -10.230 -4.346 -0.878 1.00 87.06 116 SER A CA 1
ATOM 956 C C . SER A 1 116 ? -10.149 -3.080 -0.020 1.00 87.06 116 SER A C 1
ATOM 958 O O . SER A 1 116 ? -10.848 -2.972 0.994 1.00 87.06 116 SER A O 1
ATOM 960 N N . PHE A 1 117 ? -9.383 -2.074 -0.452 1.00 83.31 117 PHE A N 1
ATOM 961 C CA . PHE A 1 117 ? -9.311 -0.775 0.221 1.00 83.31 117 PHE A CA 1
ATOM 962 C C . PHE A 1 117 ? -10.671 -0.074 0.255 1.00 83.31 117 PHE A C 1
ATOM 964 O O . PHE A 1 117 ? -11.108 0.364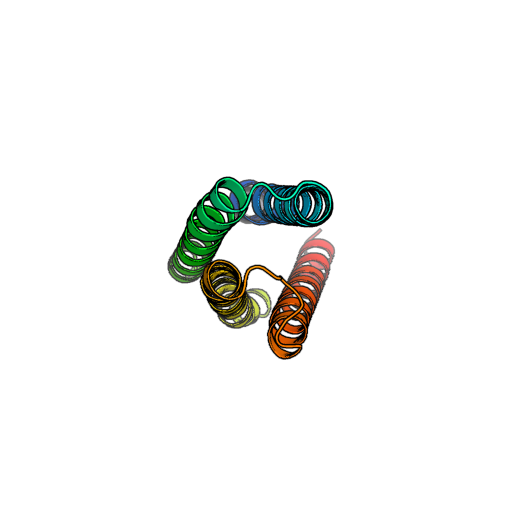 1.3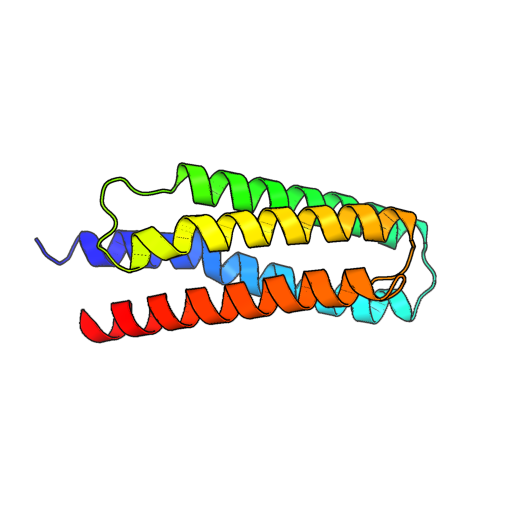21 1.00 83.31 117 PHE A O 1
ATOM 971 N N . ILE A 1 118 ? -11.385 -0.042 -0.874 1.00 85.44 118 ILE A N 1
ATOM 972 C CA . ILE A 1 118 ? -12.737 0.531 -0.963 1.00 85.44 118 ILE A CA 1
ATOM 973 C C . ILE A 1 118 ? -13.700 -0.215 -0.033 1.00 85.44 118 ILE A C 1
ATOM 975 O O . ILE A 1 118 ? -14.474 0.411 0.693 1.00 85.44 118 ILE A O 1
ATOM 979 N N . TYR A 1 119 ? -13.654 -1.546 -0.016 1.00 86.62 119 TYR A N 1
ATOM 980 C CA . TYR A 1 119 ? -14.499 -2.359 0.856 1.00 86.62 119 TYR A CA 1
ATOM 981 C C . TYR A 1 119 ? -14.245 -2.068 2.343 1.00 86.62 119 TYR A C 1
ATOM 983 O O . TYR A 1 119 ? -15.189 -1.798 3.093 1.00 86.62 119 TYR A O 1
ATOM 991 N N . CYS A 1 120 ? -12.976 -2.045 2.760 1.00 82.81 120 CYS A N 1
ATOM 992 C CA . CYS A 1 120 ? -12.582 -1.723 4.133 1.00 82.81 120 CYS A CA 1
ATOM 993 C C . CYS A 1 120 ? -13.017 -0.302 4.524 1.00 82.81 120 CYS A C 1
ATOM 995 O O . CYS A 1 120 ? -13.569 -0.100 5.609 1.00 82.81 120 CYS A O 1
ATOM 997 N N . PHE A 1 121 ? -12.854 0.666 3.616 1.00 81.75 121 PHE A N 1
ATOM 998 C CA . PHE A 1 121 ? -13.293 2.046 3.815 1.00 81.75 121 PHE A CA 1
ATOM 999 C C . PHE A 1 121 ? -14.810 2.151 4.009 1.00 81.75 121 PHE A C 1
ATOM 1001 O O . PHE A 1 121 ? -15.272 2.824 4.929 1.00 81.75 121 PHE A O 1
ATOM 1008 N N . ARG A 1 122 ? -15.610 1.439 3.202 1.00 83.94 122 ARG A N 1
ATOM 1009 C CA . ARG A 1 122 ? -17.079 1.448 3.329 1.00 83.94 122 ARG A CA 1
ATOM 1010 C C . ARG A 1 122 ? -17.559 0.885 4.663 1.00 83.94 122 ARG A C 1
ATOM 1012 O O . ARG A 1 122 ? -18.501 1.429 5.240 1.00 83.94 122 ARG A O 1
ATOM 1019 N N . ILE A 1 123 ? -16.934 -0.189 5.152 1.00 82.88 123 ILE A N 1
ATOM 1020 C CA . ILE A 1 123 ? -17.266 -0.768 6.464 1.00 82.88 123 ILE A CA 1
ATOM 1021 C C . ILE A 1 123 ? -16.966 0.232 7.573 1.00 82.88 123 ILE A C 1
ATOM 1023 O O . ILE A 1 123 ? -17.812 0.454 8.441 1.00 82.88 123 ILE A O 1
ATOM 1027 N N . TRP A 1 124 ? -15.790 0.855 7.524 1.00 78.44 124 TRP A N 1
ATOM 1028 C CA . TRP A 1 124 ? -15.419 1.860 8.507 1.00 78.44 124 TRP A CA 1
ATOM 1029 C C . TRP A 1 124 ? -16.370 3.065 8.484 1.00 78.44 124 TRP A C 1
ATOM 1031 O O . TRP A 1 124 ? -16.900 3.437 9.528 1.00 78.44 124 TRP A O 1
ATOM 1041 N N . TRP A 1 125 ? -16.673 3.609 7.302 1.00 77.69 125 TRP A N 1
ATOM 1042 C CA . TRP A 1 125 ? -17.582 4.750 7.147 1.00 77.69 125 TRP A CA 1
ATOM 1043 C C . TRP A 1 125 ? -18.970 4.478 7.733 1.00 77.69 125 TRP A C 1
ATOM 1045 O O . TRP A 1 125 ? -19.562 5.326 8.404 1.00 77.69 125 TRP A O 1
ATOM 1055 N N . LYS A 1 126 ? -19.498 3.269 7.503 1.00 80.44 126 LYS A N 1
ATOM 1056 C CA . LYS A 1 126 ? -20.788 2.852 8.059 1.00 80.44 126 LYS A CA 1
ATOM 1057 C C . LYS A 1 126 ? -20.743 2.765 9.587 1.00 80.44 126 LYS A C 1
ATOM 1059 O O . LYS A 1 126 ? -21.705 3.181 10.225 1.00 80.44 126 LYS A O 1
ATOM 1064 N N . PHE A 1 127 ? -19.652 2.246 10.153 1.00 76.12 127 PHE A N 1
ATOM 1065 C CA . PHE A 1 127 ? -19.473 2.143 11.602 1.00 76.12 127 PHE A CA 1
ATOM 1066 C C . PHE A 1 127 ? -19.356 3.518 12.270 1.00 76.12 127 PHE A C 1
ATOM 1068 O O . PHE A 1 127 ? -19.995 3.752 13.294 1.00 76.12 127 PHE A O 1
ATOM 1075 N N . GLU A 1 128 ? -18.594 4.443 11.683 1.00 73.31 128 GLU A N 1
ATOM 1076 C CA . GLU A 1 128 ? -18.462 5.807 12.207 1.00 73.31 128 GLU A CA 1
ATOM 1077 C C . GLU A 1 128 ? -19.831 6.499 12.229 1.00 73.31 128 GLU A C 1
ATOM 1079 O O . GLU A 1 128 ? -20.254 7.001 13.265 1.00 73.31 128 GLU A O 1
ATOM 1084 N N . LYS A 1 129 ? -20.589 6.427 11.124 1.00 75.56 129 LYS A N 1
ATOM 1085 C CA . LYS A 1 129 ? -21.916 7.053 11.021 1.00 75.56 129 LYS A CA 1
ATOM 1086 C C . LYS A 1 129 ? -22.949 6.482 12.001 1.00 75.56 129 LYS A C 1
ATOM 1088 O O . LYS A 1 129 ? -23.882 7.190 12.343 1.00 75.56 129 LYS A O 1
ATOM 1093 N N . SER A 1 130 ? -22.819 5.225 12.431 1.00 71.81 130 SER A N 1
ATOM 1094 C CA . SER A 1 130 ? -23.726 4.632 13.429 1.00 71.81 130 SER A CA 1
ATOM 1095 C C . SER A 1 130 ? -23.402 4.995 14.882 1.00 71.81 130 SER A C 1
ATOM 1097 O O . SER A 1 130 ? -24.216 4.717 15.755 1.00 71.81 130 SER A O 1
ATOM 1099 N N . ASN A 1 131 ? -22.217 5.553 15.152 1.00 62.75 131 ASN A N 1
ATOM 1100 C CA . ASN A 1 131 ? -21.775 5.933 16.501 1.00 62.75 131 ASN A CA 1
ATOM 1101 C C . ASN A 1 131 ? -21.894 7.448 16.783 1.00 62.75 131 ASN A C 1
ATOM 1103 O O . ASN A 1 131 ? -21.510 7.883 17.871 1.00 62.75 131 ASN A O 1
ATOM 1107 N N . PHE A 1 132 ? -22.410 8.229 15.828 1.00 52.91 132 PHE A N 1
ATOM 1108 C CA . PHE A 1 132 ? -22.809 9.636 15.977 1.00 52.91 132 PHE A CA 1
ATOM 1109 C C . PHE A 1 132 ? -24.326 9.762 15.865 1.00 52.91 132 PHE A C 1
ATOM 1111 O O . PHE A 1 132 ? -24.872 10.647 16.557 1.00 52.91 132 PHE A O 1
#

Secondary structure (DSSP, 8-state):
--TTHHHHHHHHIIIIIHHHHHHHHHHHHHHHHHTTS--HHHHHHHHHHHHHHHHHHHHHHHHT--TTPPTTHHHHHHHHHHHHHHHHHHHHHHHHHS-TTSSHHHHHHHHHHHHHHHHHHHHHHHHHHH--

Radius of gyration: 16.51 Å; chains: 1; bounding box: 40×21×50 Å

pLDDT: mean 74.85, std 13.51, range [39.0, 91.69]